Protein AF-A0A5C3LL13-F1 (afdb_monomer)

Foldseek 3Di:
DDLVLLVLQLQLLVLQVPDAPDDPQPFGGGNNVNLVSVCLVCVVVQPPDPCVVVVVVVSQVVVVVCSCVVVVRPDDDDDADDDPQQQPGPQQVQERHDHHAQDPPPDPDLVDPDPDDPPDSPPCQVSFARCGHDQSVPWDQADPRRDGHTGHDGDDRD

Mean predicted aligned error: 6.92 Å

Solvent-accessible surface area (backbone atoms only — not comparable to full-atom values): 9528 Å² total; per-residue (Å²): 132,58,70,68,66,37,48,52,49,53,52,16,53,52,43,30,59,67,36,68,41,85,65,88,62,88,68,53,61,15,40,45,37,42,57,52,50,53,49,57,77,38,43,84,81,40,52,100,47,93,56,28,68,60,51,53,53,51,51,53,50,54,50,44,45,45,28,32,75,76,45,65,36,83,76,77,85,85,83,85,75,95,52,99,51,61,81,73,31,73,62,38,33,40,89,67,38,63,13,48,52,17,60,73,93,81,65,78,66,95,73,52,101,53,96,65,80,86,83,76,82,81,86,57,51,86,73,32,24,22,72,38,32,82,48,36,85,41,74,38,40,70,24,78,78,89,41,72,39,84,40,57,45,64,42,84,78,124

Secondary structure (DSSP, 8-state):
--HHHHHHHHHHHHHHTTSBP-S--TT--BHHHHHHHHHHHHHHHHSSSTTHHHHHHHHHHHHHHHHHHHH---SPPP-PPP-SSGGG-GGG-TTTSS---SS-TTSPPTT-SS----TT-SSSTGGGS--SSTTTTPEEEE-STT-EEEEE------

pLDDT: mean 85.36, std 17.66, range [35.38, 98.62]

Radius of gyration: 16.47 Å; Cα contacts (8 Å, |Δi|>4): 204; chains: 1; bounding box: 40×37×33 Å

InterPro domains:
  IPR002227 Tyrosinase copper-binding domain [PF00264] (30-144)
  IPR002227 Tyrosinase copper-binding domain [PS00497] (47-64)
  IPR008922 Di-copper centre-containing domain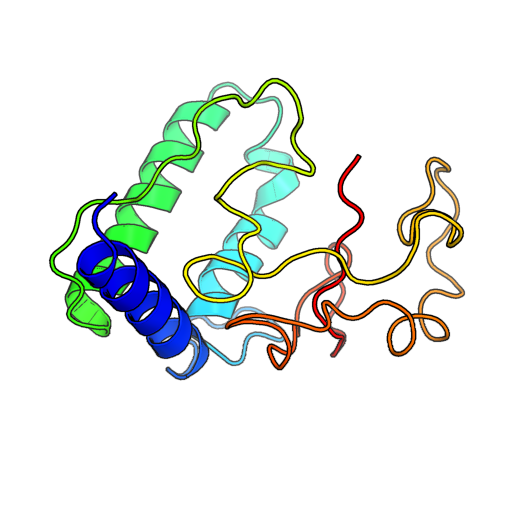 superfamily [G3DSA:1.10.1280.10] (1-158)
  IPR008922 Di-copper centre-containing domain superfamily [SSF48056] (6-156)
  IPR050316 Tyrosinase and Hemocyanin [PTHR11474] (5-136)

Nearest PDB structures (foldseek):
  6z1s-assembly1_A  TM=7.837E-01  e=3.467E-07  Thermothelomyces thermophilus ATCC 42464
  7y8a-assembly1_O  TM=4.751E-01  e=3.387E+00  Chroomonas placoidea
  7y7b-assembly1_O  TM=4.484E-01  e=2.973E+00  Chroomonas placoidea

Organism: NCBI:txid68775

Structure (mmCIF, N/CA/C/O backbone):
data_AF-A0A5C3LL13-F1
#
_entry.id   AF-A0A5C3LL13-F1
#
loop_
_atom_site.group_PDB
_atom_site.id
_atom_site.type_symbol
_atom_site.label_atom_id
_atom_site.label_alt_id
_atom_site.label_comp_id
_atom_site.label_asym_id
_atom_site.label_entity_id
_atom_site.label_seq_id
_atom_site.pdbx_PDB_ins_code
_atom_site.Cartn_x
_atom_site.Cartn_y
_atom_site.Cartn_z
_atom_site.occupancy
_atom_site.B_iso_or_equiv
_atom_site.auth_seq_id
_atom_site.auth_comp_id
_atom_site.auth_asym_id
_atom_site.auth_atom_id
_atom_site.pdbx_PDB_model_num
ATOM 1 N N . MET A 1 1 ? -5.869 15.768 -8.453 1.00 66.12 1 MET A N 1
ATOM 2 C CA . MET A 1 1 ? -6.598 15.625 -7.169 1.00 66.12 1 MET A CA 1
ATOM 3 C C . MET A 1 1 ? -6.284 16.825 -6.276 1.00 66.12 1 MET A C 1
ATOM 5 O O . MET A 1 1 ? -5.131 17.232 -6.256 1.00 66.12 1 MET A O 1
ATOM 9 N N . HIS A 1 2 ? -7.275 17.422 -5.599 1.00 82.56 2 HIS A N 1
ATOM 10 C CA . HIS A 1 2 ? -7.061 18.559 -4.681 1.00 82.56 2 HIS A CA 1
ATOM 11 C C . HIS A 1 2 ? -6.283 18.115 -3.426 1.00 82.56 2 HIS A C 1
ATOM 13 O O . HIS A 1 2 ? -6.448 16.969 -3.012 1.00 82.56 2 HIS A O 1
ATOM 19 N N . LEU A 1 3 ? -5.471 18.993 -2.820 1.00 81.19 3 LEU A N 1
ATOM 20 C CA . LEU A 1 3 ? -4.539 18.643 -1.730 1.00 81.19 3 LEU A CA 1
ATOM 21 C C . LEU A 1 3 ? -5.217 17.915 -0.565 1.00 81.19 3 LEU A C 1
ATOM 23 O O . LEU A 1 3 ? -4.756 16.852 -0.159 1.00 81.19 3 LEU A O 1
ATOM 27 N N . LYS A 1 4 ? -6.374 18.415 -0.115 1.00 86.44 4 LYS A N 1
ATOM 28 C CA . LYS A 1 4 ? -7.158 17.764 0.941 1.00 86.44 4 LYS A CA 1
ATOM 29 C C . LYS A 1 4 ? -7.506 16.309 0.599 1.00 86.44 4 LYS A C 1
ATOM 31 O O . LYS A 1 4 ? -7.311 15.424 1.415 1.00 86.44 4 LYS A O 1
ATOM 36 N N . LYS A 1 5 ? -7.933 16.041 -0.639 1.00 89.94 5 LYS A N 1
ATOM 37 C CA . LYS A 1 5 ? -8.285 14.682 -1.087 1.00 89.94 5 LYS A CA 1
ATOM 38 C C . LYS A 1 5 ? -7.073 13.741 -1.125 1.00 89.94 5 LYS A C 1
ATOM 40 O O . LYS A 1 5 ? -7.256 12.536 -0.996 1.00 89.94 5 LYS A O 1
ATOM 45 N N . LYS A 1 6 ? -5.858 14.276 -1.319 1.00 91.81 6 LYS A N 1
ATOM 46 C CA . LYS A 1 6 ? -4.612 13.497 -1.222 1.00 91.81 6 LYS A CA 1
ATOM 47 C C . LYS A 1 6 ? -4.311 13.115 0.222 1.00 91.81 6 LYS A C 1
ATOM 49 O O . LYS A 1 6 ? -4.111 11.933 0.480 1.00 91.81 6 LYS A O 1
ATOM 54 N N . SER A 1 7 ? -4.372 14.083 1.140 1.00 93.44 7 SER A N 1
ATOM 55 C CA . SER A 1 7 ? -4.194 13.828 2.577 1.00 93.44 7 SER A CA 1
ATOM 56 C C . SER A 1 7 ? -5.211 12.814 3.090 1.00 93.44 7 SER A C 1
ATOM 58 O O . SER A 1 7 ? -4.812 11.792 3.634 1.00 93.44 7 SER A O 1
ATOM 60 N N . ASP A 1 8 ? -6.502 13.025 2.795 1.00 95.56 8 ASP A N 1
ATOM 61 C CA . ASP A 1 8 ? -7.591 12.142 3.235 1.00 95.56 8 ASP A CA 1
ATOM 62 C C . ASP A 1 8 ? -7.350 10.679 2.782 1.00 95.56 8 ASP A C 1
ATOM 64 O O . ASP A 1 8 ? -7.653 9.738 3.513 1.00 95.56 8 ASP A O 1
ATOM 68 N N . TYR A 1 9 ? -6.795 10.465 1.578 1.00 96.62 9 TYR A N 1
ATOM 69 C CA . TYR A 1 9 ? -6.452 9.122 1.090 1.00 96.62 9 TYR A CA 1
ATOM 70 C C . TYR A 1 9 ? -5.252 8.533 1.840 1.00 96.62 9 TYR A C 1
ATOM 72 O O . TYR A 1 9 ? -5.315 7.401 2.312 1.00 96.62 9 TYR A O 1
ATOM 80 N N . ILE A 1 10 ? -4.163 9.296 1.968 1.00 96.44 10 ILE A N 1
ATOM 81 C CA . ILE A 1 10 ? -2.936 8.861 2.653 1.00 96.44 10 ILE A CA 1
ATOM 82 C C . ILE A 1 10 ? -3.225 8.501 4.115 1.00 96.44 10 ILE A C 1
ATOM 84 O O . ILE A 1 10 ? -2.744 7.481 4.604 1.00 96.44 10 ILE A O 1
ATOM 88 N N . GLU A 1 11 ? -4.034 9.305 4.801 1.00 97.06 11 GLU A N 1
ATOM 89 C CA . GLU A 1 11 ? -4.468 9.054 6.177 1.00 97.06 11 GLU A CA 1
ATOM 90 C C . GLU A 1 11 ? -5.274 7.758 6.292 1.00 97.06 11 GLU A C 1
ATOM 92 O O . GLU A 1 11 ? -5.029 6.963 7.200 1.00 97.06 11 GLU A O 1
ATOM 97 N N . ALA A 1 12 ? -6.172 7.485 5.341 1.00 98.12 12 ALA A N 1
ATOM 98 C CA . ALA A 1 12 ? -6.924 6.235 5.317 1.00 98.12 12 ALA A CA 1
ATOM 99 C C . ALA A 1 12 ? -6.019 5.010 5.092 1.00 98.12 12 ALA A C 1
ATOM 101 O O . ALA A 1 12 ? -6.201 3.986 5.751 1.00 98.12 12 ALA A O 1
ATOM 102 N N . VAL A 1 13 ? -5.001 5.115 4.227 1.00 97.81 13 VAL A N 1
ATOM 103 C CA . VAL A 1 13 ? -4.002 4.045 4.043 1.00 97.81 13 VAL A CA 1
ATOM 104 C C . VAL A 1 13 ? -3.220 3.804 5.335 1.00 97.81 13 VAL A C 1
ATOM 106 O O . VAL A 1 13 ? -3.112 2.663 5.780 1.00 97.81 13 VAL A O 1
ATOM 109 N N . LYS A 1 14 ? -2.732 4.867 5.984 1.00 97.94 14 LYS A N 1
ATOM 110 C CA . LYS A 1 14 ? -2.032 4.767 7.276 1.00 97.94 14 LYS A CA 1
ATOM 111 C C . LYS A 1 14 ? -2.907 4.172 8.376 1.00 97.94 14 LYS A C 1
ATOM 113 O O . LYS A 1 14 ? -2.415 3.445 9.230 1.00 97.94 14 LYS A O 1
ATOM 118 N N . CYS A 1 15 ? -4.206 4.451 8.346 1.00 98.56 15 CYS A N 1
ATOM 119 C CA . CYS A 1 15 ? -5.165 3.823 9.244 1.00 98.56 15 CYS A CA 1
ATOM 120 C C . CYS A 1 15 ? -5.268 2.303 9.013 1.00 98.56 15 CYS A C 1
ATOM 122 O O . CYS A 1 15 ? -5.282 1.542 9.979 1.00 98.56 15 CYS A O 1
ATOM 124 N N . LEU A 1 16 ? -5.259 1.818 7.766 1.00 98.62 16 LEU A N 1
ATOM 125 C CA . LEU A 1 16 ? -5.180 0.370 7.514 1.00 98.62 16 LEU A CA 1
ATOM 126 C C . LEU A 1 16 ? -3.837 -0.226 7.965 1.00 98.62 16 LEU A C 1
ATOM 128 O O . LEU A 1 16 ? -3.808 -1.360 8.437 1.00 98.62 16 LEU A O 1
ATOM 132 N N . GLN A 1 17 ? -2.746 0.538 7.871 1.00 98.38 17 GLN A N 1
ATOM 133 C CA . GLN A 1 17 ? -1.427 0.152 8.392 1.00 98.38 17 GLN A CA 1
ATOM 134 C C . GLN A 1 17 ? -1.350 0.163 9.929 1.00 98.38 17 GLN A C 1
ATOM 136 O O . GLN A 1 17 ? -0.372 -0.323 10.483 1.00 98.38 17 GLN A O 1
ATOM 141 N N . SER A 1 18 ? -2.341 0.708 10.642 1.00 98.25 18 SER A N 1
ATOM 142 C CA . SER A 1 18 ? -2.366 0.708 12.113 1.00 98.25 18 SER A CA 1
ATOM 143 C C . SER A 1 18 ? -3.409 -0.235 12.711 1.00 98.25 18 SER A C 1
ATOM 145 O O . SER A 1 18 ? -3.288 -0.634 13.870 1.00 98.25 18 SER A O 1
ATOM 147 N N . LYS A 1 19 ? -4.435 -0.617 11.945 1.00 98.50 19 LYS A N 1
ATOM 148 C CA . LYS A 1 19 ? -5.441 -1.587 12.389 1.00 98.50 19 LYS A CA 1
ATOM 149 C C . LYS A 1 19 ? -4.875 -3.006 12.417 1.00 98.50 19 LYS A C 1
ATOM 151 O O . LYS A 1 19 ? -4.142 -3.362 11.498 1.00 98.50 19 LYS A O 1
ATOM 156 N N . PRO A 1 20 ? -5.266 -3.836 13.400 1.00 98.25 20 PRO A N 1
ATOM 157 C CA . PRO A 1 20 ? -4.818 -5.222 13.481 1.00 98.25 20 PRO A CA 1
ATOM 158 C C . PRO A 1 20 ? -5.328 -6.040 12.293 1.00 98.25 20 PRO A C 1
ATOM 160 O O . PRO A 1 20 ? -6.461 -5.847 11.848 1.00 98.25 20 PRO A O 1
ATOM 163 N N . ALA A 1 21 ? -4.508 -6.971 11.811 1.00 97.88 21 ALA A N 1
ATOM 164 C CA . ALA A 1 21 ? -4.910 -7.930 10.788 1.00 97.88 21 ALA A CA 1
ATOM 165 C C . ALA A 1 21 ? -6.176 -8.716 11.191 1.00 97.88 21 ALA A C 1
ATOM 167 O O . ALA A 1 21 ? -6.412 -9.002 12.366 1.00 97.88 21 ALA A O 1
ATOM 168 N N . THR A 1 22 ? -6.991 -9.082 10.204 1.00 97.31 22 THR A N 1
ATOM 169 C CA . THR A 1 22 ? -8.211 -9.890 10.375 1.00 97.31 22 THR A CA 1
ATOM 170 C C . THR A 1 22 ? -8.096 -11.277 9.764 1.00 97.31 22 THR A C 1
ATOM 172 O O . THR A 1 22 ? -8.958 -12.117 10.017 1.00 97.31 22 THR A O 1
ATOM 175 N N . THR A 1 23 ? -7.095 -11.525 8.915 1.00 96.44 23 THR A N 1
ATOM 176 C CA . THR A 1 23 ? -6.870 -12.863 8.362 1.00 96.44 23 THR A CA 1
ATOM 177 C C . THR A 1 23 ? -5.894 -13.652 9.227 1.00 96.44 23 THR A C 1
ATOM 179 O O . THR A 1 23 ? -5.201 -13.114 10.086 1.00 96.44 23 THR A O 1
ATOM 182 N N . SER A 1 24 ? -5.828 -14.956 8.979 1.00 95.75 24 SER A N 1
ATOM 183 C CA . SER A 1 24 ? -4.868 -15.862 9.604 1.00 95.75 24 SER A CA 1
ATOM 184 C C . SER A 1 24 ? -3.663 -16.156 8.700 1.00 95.75 24 SER A C 1
ATOM 186 O O . SER A 1 24 ? -3.059 -17.223 8.826 1.00 95.75 24 SER A O 1
ATOM 1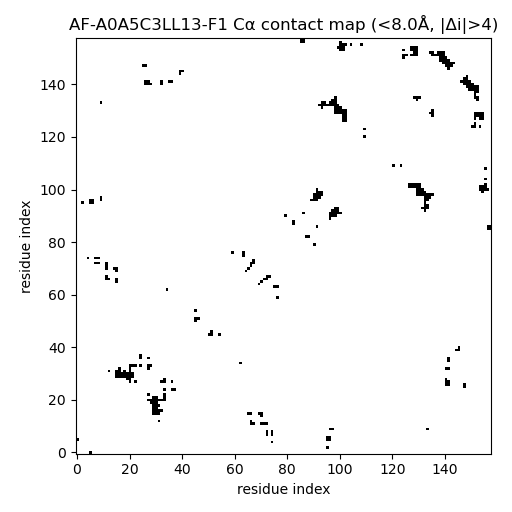88 N N . PHE A 1 25 ? -3.342 -15.280 7.738 1.00 95.94 25 PHE A N 1
ATOM 189 C CA . PHE A 1 25 ? -2.137 -15.449 6.924 1.00 95.94 25 PHE A CA 1
ATOM 190 C C . PHE A 1 25 ? -0.882 -15.361 7.800 1.00 95.94 25 PHE A C 1
ATOM 192 O O . PHE A 1 25 ? -0.843 -14.667 8.811 1.00 95.94 25 PHE A O 1
ATOM 199 N N . GLN A 1 26 ? 0.170 -16.083 7.429 1.0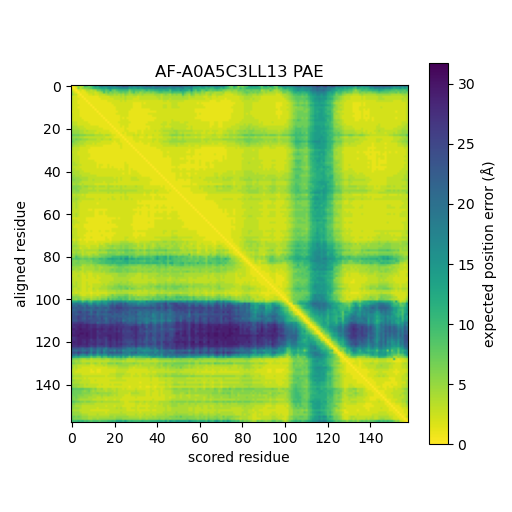0 94.38 26 GLN A N 1
ATOM 200 C CA . GLN A 1 26 ? 1.403 -16.063 8.205 1.00 94.38 26 GLN A CA 1
ATOM 201 C C . GLN A 1 26 ? 2.121 -14.714 8.031 1.00 94.38 26 GLN A C 1
ATOM 203 O O . GLN A 1 26 ? 2.296 -14.247 6.908 1.00 94.38 26 GLN A O 1
ATOM 208 N N . GLY A 1 27 ? 2.556 -14.104 9.137 1.00 92.88 27 GLY A N 1
ATOM 209 C CA . GLY A 1 27 ? 3.373 -12.884 9.129 1.00 92.88 27 GLY A CA 1
ATOM 210 C C . GLY A 1 27 ? 2.611 -11.563 9.008 1.00 92.88 27 GLY A C 1
ATOM 211 O O . GLY A 1 27 ? 3.240 -10.518 9.122 1.00 92.88 27 GLY A O 1
ATOM 212 N N . VAL A 1 28 ? 1.287 -11.570 8.824 1.00 96.94 28 VAL A N 1
ATOM 213 C CA . VAL A 1 28 ? 0.495 -10.325 8.810 1.00 96.94 28 VAL A CA 1
ATOM 214 C C . VAL A 1 28 ? 0.443 -9.697 10.204 1.00 96.94 28 VAL A C 1
ATOM 216 O O . VAL A 1 28 ? 0.270 -10.398 11.203 1.00 96.94 28 VAL A O 1
ATOM 219 N N . ARG A 1 29 ? 0.570 -8.368 10.281 1.00 97.12 29 ARG A N 1
ATOM 220 C CA . ARG A 1 29 ? 0.388 -7.588 11.519 1.00 97.12 29 ARG A CA 1
ATOM 221 C C . ARG A 1 29 ? -0.807 -6.653 11.404 1.00 97.12 29 ARG A C 1
ATOM 223 O O . ARG A 1 29 ? -1.556 -6.474 12.365 1.00 97.12 29 ARG A O 1
ATOM 230 N N . THR A 1 30 ? -0.997 -6.083 10.222 1.00 98.38 30 THR A N 1
ATOM 231 C CA . THR A 1 30 ? -1.948 -5.004 9.971 1.00 98.38 30 THR A CA 1
ATOM 232 C C . THR A 1 30 ? -3.025 -5.403 8.965 1.00 98.38 30 THR A C 1
ATOM 234 O O . THR A 1 30 ? -2.858 -6.342 8.183 1.00 98.38 30 THR A O 1
ATOM 237 N N . ARG A 1 31 ? -4.132 -4.651 8.927 1.00 98.44 31 ARG A N 1
ATOM 238 C CA . ARG A 1 31 ? -5.147 -4.793 7.866 1.00 98.44 31 ARG A CA 1
ATOM 239 C C . ARG A 1 31 ? -4.566 -4.565 6.482 1.00 98.44 31 ARG A C 1
ATOM 241 O O . ARG A 1 31 ? -5.019 -5.186 5.527 1.00 98.44 31 ARG A O 1
ATOM 248 N N . PHE A 1 32 ? -3.580 -3.680 6.364 1.00 98.50 32 PHE A N 1
ATOM 249 C CA . PHE A 1 32 ? -2.863 -3.469 5.113 1.00 98.50 32 PHE A CA 1
ATOM 250 C C . PHE A 1 32 ? -2.079 -4.727 4.695 1.00 98.50 32 PHE A C 1
ATOM 252 O O . PHE A 1 32 ? -2.142 -5.127 3.530 1.00 98.50 32 PHE A O 1
ATOM 259 N N . ASP A 1 33 ? -1.445 -5.416 5.648 1.00 98.25 33 ASP A N 1
ATOM 260 C CA . ASP A 1 33 ? -0.711 -6.660 5.383 1.00 98.25 33 ASP A CA 1
ATOM 261 C C . ASP A 1 33 ? -1.635 -7.787 4.912 1.00 98.25 33 ASP A C 1
ATOM 263 O O . ASP A 1 33 ? -1.217 -8.601 4.095 1.00 98.25 33 ASP A O 1
ATOM 267 N N . ASP A 1 34 ? -2.897 -7.831 5.353 1.00 98.44 34 ASP A N 1
ATOM 268 C CA . ASP A 1 34 ? -3.865 -8.825 4.865 1.00 98.44 34 ASP A CA 1
ATOM 269 C C . ASP A 1 34 ? -4.069 -8.738 3.344 1.00 98.44 34 ASP A C 1
ATOM 271 O O . ASP A 1 34 ? -4.152 -9.763 2.661 1.00 98.44 34 ASP A O 1
ATOM 275 N N . PHE A 1 35 ? -4.129 -7.519 2.794 1.00 98.44 35 PHE A N 1
ATOM 276 C CA . PHE A 1 35 ? -4.242 -7.306 1.349 1.00 98.44 35 PHE A CA 1
ATOM 277 C C . PHE A 1 35 ? -2.969 -7.742 0.622 1.00 98.44 35 PHE A C 1
ATOM 279 O O . PHE A 1 35 ? -3.049 -8.402 -0.419 1.00 98.44 35 PHE A O 1
ATOM 286 N N . GLN A 1 36 ? -1.801 -7.421 1.182 1.00 97.62 36 GLN A N 1
ATOM 287 C CA . GLN A 1 36 ? -0.516 -7.840 0.628 1.00 97.62 36 GLN A CA 1
ATOM 288 C C . GLN A 1 36 ? -0.358 -9.368 0.666 1.00 97.62 36 GLN A C 1
ATOM 290 O O . GLN A 1 36 ? -0.004 -9.973 -0.346 1.00 97.62 36 GLN A O 1
ATOM 295 N N . ALA A 1 37 ? -0.681 -10.012 1.789 1.00 97.62 37 ALA A N 1
ATOM 296 C CA . ALA A 1 37 ? -0.626 -11.459 1.954 1.00 97.62 37 ALA A CA 1
ATOM 297 C C . ALA A 1 37 ? -1.570 -12.178 0.991 1.00 97.62 37 ALA A C 1
ATOM 299 O O . ALA A 1 37 ? -1.156 -13.143 0.349 1.00 97.62 37 ALA A O 1
ATOM 300 N N . LEU A 1 38 ? -2.812 -11.705 0.838 1.00 97.81 38 LEU A N 1
ATOM 301 C CA . LEU A 1 38 ? -3.755 -12.275 -0.126 1.00 97.81 38 LEU A CA 1
ATOM 302 C C . LEU A 1 38 ? -3.180 -12.236 -1.548 1.00 97.81 38 LEU A C 1
ATOM 304 O O . LEU A 1 38 ? -3.210 -13.243 -2.257 1.00 97.81 38 LEU A O 1
ATOM 308 N N . HIS A 1 39 ? -2.627 -11.089 -1.947 1.00 98.19 39 HIS A N 1
ATOM 309 C CA . HIS A 1 39 ? -2.020 -10.925 -3.263 1.00 98.19 39 HIS A CA 1
ATOM 310 C C . HIS A 1 39 ? -0.800 -11.842 -3.454 1.00 98.19 39 HIS A C 1
ATOM 312 O O . HIS A 1 39 ? -0.689 -12.501 -4.484 1.00 98.19 39 HIS A O 1
ATOM 318 N N . ILE A 1 40 ? 0.087 -11.945 -2.455 1.00 96.44 40 ILE A N 1
ATOM 319 C CA . ILE A 1 40 ? 1.254 -12.846 -2.475 1.00 96.44 40 ILE A CA 1
ATOM 320 C C . ILE A 1 40 ? 0.825 -14.313 -2.620 1.00 96.44 40 ILE A C 1
ATOM 322 O O . ILE A 1 40 ? 1.386 -15.041 -3.438 1.00 96.44 40 ILE A O 1
ATOM 326 N N . ASN A 1 41 ? -0.173 -14.754 -1.850 1.00 95.56 41 ASN A N 1
ATOM 327 C CA . ASN A 1 41 ? -0.621 -16.150 -1.844 1.00 95.56 41 ASN A CA 1
ATOM 328 C C . ASN A 1 41 ? -1.304 -16.562 -3.153 1.00 95.56 41 ASN A C 1
ATOM 330 O O . ASN A 1 41 ? -1.233 -17.727 -3.538 1.00 95.56 41 ASN A O 1
ATOM 334 N N . LEU A 1 42 ? -1.952 -15.618 -3.839 1.00 96.50 42 LEU A N 1
ATOM 335 C CA . LEU A 1 42 ? -2.684 -15.885 -5.076 1.00 96.50 42 LEU A CA 1
ATOM 336 C C . LEU A 1 42 ? -1.928 -15.475 -6.343 1.00 96.50 42 LEU A C 1
ATOM 338 O O . LEU A 1 42 ? -2.442 -15.712 -7.432 1.00 96.50 42 LEU A O 1
ATOM 342 N N . ALA A 1 43 ? -0.721 -14.907 -6.231 1.00 96.19 43 ALA A N 1
ATOM 343 C CA . ALA A 1 43 ? 0.019 -14.317 -7.348 1.00 96.19 43 ALA A CA 1
ATOM 344 C C . ALA A 1 43 ? 0.091 -15.228 -8.592 1.00 96.19 43 ALA A C 1
ATOM 346 O O . ALA A 1 43 ? -0.169 -14.762 -9.701 1.00 96.19 43 ALA A O 1
ATOM 347 N N . GLU A 1 44 ? 0.364 -16.523 -8.405 1.00 95.50 44 GLU A N 1
ATOM 348 C CA . GLU A 1 44 ? 0.503 -17.524 -9.479 1.00 95.50 44 GLU A CA 1
ATOM 349 C C . GLU A 1 44 ? -0.816 -17.844 -10.205 1.00 95.50 44 GLU A C 1
ATOM 351 O O . GLU A 1 44 ? -0.800 -18.273 -11.354 1.00 95.50 44 GLU A O 1
ATOM 356 N N . VAL A 1 45 ? -1.964 -17.618 -9.559 1.00 97.19 45 VAL A N 1
ATOM 357 C CA . VAL A 1 45 ? -3.299 -17.927 -10.105 1.00 97.19 45 VAL A CA 1
ATOM 358 C C . VAL A 1 45 ? -4.110 -16.677 -10.451 1.00 97.19 45 VAL A C 1
ATOM 360 O O . VAL A 1 45 ? -5.283 -16.786 -10.807 1.00 97.19 45 VAL A O 1
ATOM 363 N N . ILE A 1 46 ? -3.512 -15.485 -10.352 1.00 98.19 46 ILE A N 1
ATOM 364 C CA . ILE A 1 46 ? -4.156 -14.208 -10.705 1.00 98.19 46 ILE A CA 1
ATOM 365 C C . ILE A 1 46 ? -3.407 -13.442 -11.799 1.00 98.19 46 ILE A C 1
ATOM 367 O O . ILE A 1 46 ? -4.031 -12.599 -12.433 1.00 98.19 46 ILE A O 1
ATOM 371 N N . HIS A 1 47 ? -2.128 -13.736 -12.068 1.00 98.12 47 HIS A N 1
ATOM 372 C CA . HIS A 1 47 ? -1.333 -13.107 -13.134 1.00 98.12 47 HIS A CA 1
ATOM 373 C C . HIS A 1 47 ? -1.233 -13.995 -14.379 1.00 98.12 47 HIS A C 1
ATOM 375 O O . HIS A 1 47 ? -1.181 -15.213 -14.265 1.00 98.12 47 HIS A O 1
ATOM 381 N N . ALA A 1 48 ? -1.192 -13.379 -15.568 1.00 97.06 48 ALA A N 1
ATOM 382 C CA . ALA A 1 48 ? -1.117 -14.073 -16.864 1.00 97.06 48 ALA A CA 1
ATOM 383 C C . ALA A 1 48 ? -2.250 -15.102 -17.106 1.00 97.06 48 ALA A C 1
ATOM 385 O O . ALA A 1 48 ? -2.066 -16.118 -17.771 1.00 97.06 48 ALA A O 1
ATOM 386 N N . VAL A 1 49 ? -3.445 -14.810 -16.582 1.00 97.31 49 VAL A N 1
ATOM 387 C CA . VAL A 1 49 ? -4.648 -15.657 -16.650 1.00 97.31 49 VAL A CA 1
ATOM 388 C C . VAL A 1 49 ? -5.882 -14.832 -17.032 1.00 97.31 49 VAL A C 1
ATOM 390 O O . VAL A 1 49 ? -5.892 -13.609 -16.887 1.00 97.31 49 VAL A O 1
ATOM 393 N N . GLY A 1 50 ? -6.956 -15.490 -17.483 1.00 98.00 50 GLY A N 1
ATOM 394 C CA . GLY A 1 50 ? -8.178 -14.813 -17.947 1.00 98.00 50 GLY A CA 1
ATOM 395 C C . GLY A 1 50 ? -8.874 -13.959 -16.878 1.00 98.00 50 GLY A C 1
ATOM 396 O O . GLY A 1 50 ? -9.436 -12.910 -17.185 1.00 98.00 50 GLY A O 1
ATOM 397 N N . GLN A 1 51 ? -8.785 -14.356 -15.607 1.00 97.38 51 GLN A N 1
ATOM 398 C CA . GLN A 1 51 ? -9.362 -13.622 -14.480 1.00 97.38 51 GLN A CA 1
ATOM 399 C C . GLN A 1 51 ? -8.537 -12.414 -14.017 1.00 97.38 51 GLN A C 1
ATOM 401 O O . GLN A 1 51 ? -9.005 -11.702 -13.133 1.00 97.38 51 GLN A O 1
ATOM 406 N N . PHE A 1 52 ? -7.354 -12.150 -14.589 1.00 98.56 52 PHE A N 1
ATOM 407 C CA . PHE A 1 52 ? -6.433 -11.104 -14.120 1.00 98.56 52 PHE A CA 1
ATOM 408 C C . PHE A 1 52 ? -7.131 -9.753 -13.903 1.00 98.56 52 PHE A C 1
ATOM 410 O O . PHE A 1 52 ? -7.118 -9.217 -12.794 1.00 98.56 52 PHE A O 1
ATOM 417 N N . LEU A 1 53 ? -7.814 -9.228 -14.926 1.00 98.38 53 LEU A N 1
ATOM 418 C CA . LEU A 1 53 ? -8.474 -7.919 -14.842 1.00 98.38 53 LEU A CA 1
ATOM 419 C C . LEU A 1 53 ? -9.662 -7.917 -13.870 1.00 98.38 53 LEU A C 1
ATOM 421 O O . LEU A 1 53 ? -9.862 -6.948 -13.137 1.00 98.38 53 LEU A O 1
ATOM 425 N N . GLY A 1 54 ? -10.452 -8.994 -13.860 1.00 98.31 54 GLY A N 1
ATOM 426 C CA . GLY A 1 54 ? -11.614 -9.122 -12.978 1.00 98.31 54 GLY A CA 1
ATOM 427 C C . GLY A 1 54 ? -11.210 -9.209 -11.508 1.00 98.31 54 GLY A C 1
ATOM 428 O O . GLY A 1 54 ? -11.773 -8.506 -10.669 1.00 98.31 54 GLY A O 1
ATOM 429 N N . TRP A 1 55 ? -10.184 -10.009 -11.212 1.00 98.56 55 TRP A N 1
ATOM 430 C CA . TRP A 1 55 ? -9.650 -10.177 -9.866 1.00 98.56 55 TRP A CA 1
ATOM 431 C C . TRP A 1 55 ? -9.074 -8.865 -9.330 1.00 98.56 55 TRP A C 1
ATOM 433 O O . TRP A 1 55 ? -9.454 -8.446 -8.241 1.00 98.56 55 TRP A O 1
ATOM 443 N N . HIS A 1 56 ? -8.251 -8.152 -10.109 1.00 98.62 56 HIS A N 1
ATOM 444 C CA . HIS A 1 56 ? -7.662 -6.881 -9.665 1.00 98.62 56 HIS A CA 1
ATOM 445 C C . HIS A 1 56 ? -8.713 -5.780 -9.481 1.00 98.62 56 HIS A C 1
ATOM 447 O O . HIS A 1 56 ? -8.626 -4.999 -8.534 1.00 98.62 56 HIS A O 1
ATOM 453 N N . ARG A 1 57 ? -9.753 -5.738 -10.330 1.00 98.25 57 ARG A N 1
ATOM 454 C CA . ARG A 1 57 ? -10.894 -4.829 -10.133 1.00 98.25 57 ARG A CA 1
ATOM 455 C C . ARG A 1 57 ? -11.601 -5.112 -8.808 1.00 98.25 57 ARG A C 1
ATOM 457 O O . ARG A 1 57 ? -11.877 -4.176 -8.061 1.00 98.25 57 ARG A O 1
ATOM 464 N N . GLN A 1 58 ? -11.873 -6.382 -8.511 1.00 98.25 58 GLN A N 1
ATOM 465 C CA . GLN A 1 58 ? -12.515 -6.772 -7.257 1.00 98.25 58 GLN A CA 1
ATOM 466 C C . GLN A 1 58 ? -11.610 -6.503 -6.046 1.00 98.25 58 GLN A C 1
ATOM 468 O O . GLN A 1 58 ? -12.088 -6.020 -5.024 1.00 98.25 58 GLN A O 1
ATOM 473 N N . PHE A 1 59 ? -10.308 -6.762 -6.167 1.00 98.50 59 PHE A N 1
ATOM 474 C CA . PHE A 1 59 ? -9.317 -6.491 -5.128 1.00 98.50 59 PHE A CA 1
ATOM 475 C C . PHE A 1 59 ? -9.285 -5.003 -4.760 1.00 98.50 59 PHE A C 1
ATOM 477 O O . PHE A 1 59 ? -9.420 -4.656 -3.588 1.00 98.50 59 PHE A O 1
ATOM 484 N N . LEU A 1 60 ? -9.212 -4.115 -5.758 1.00 97.94 60 LEU A N 1
ATOM 485 C CA . LEU A 1 60 ? -9.243 -2.668 -5.537 1.00 97.94 60 LEU A CA 1
ATOM 486 C C . LEU A 1 60 ? -10.581 -2.185 -4.968 1.00 97.94 60 LEU A C 1
ATOM 488 O O . LEU A 1 60 ? -10.578 -1.280 -4.138 1.00 97.94 60 LEU A O 1
ATOM 492 N N . PHE A 1 61 ? -11.703 -2.788 -5.371 1.00 97.94 61 PHE A N 1
ATOM 493 C CA . PHE A 1 61 ? -13.018 -2.476 -4.804 1.00 97.94 61 PHE A CA 1
ATOM 494 C C . PHE A 1 61 ? -13.098 -2.831 -3.314 1.00 97.94 61 PHE A C 1
ATOM 496 O O . PHE A 1 61 ? -13.548 -2.019 -2.509 1.00 97.94 61 PHE A O 1
ATOM 503 N N . VAL A 1 62 ? -12.633 -4.022 -2.923 1.00 97.94 62 VAL A N 1
ATOM 504 C CA . VAL A 1 62 ? -12.619 -4.442 -1.511 1.00 97.94 62 VAL A CA 1
ATOM 505 C C . VAL A 1 62 ? -11.628 -3.605 -0.699 1.00 97.94 62 VAL A C 1
ATOM 507 O O . VAL A 1 62 ? -11.925 -3.248 0.439 1.00 97.94 62 VAL A O 1
ATOM 510 N N . TYR A 1 63 ? -10.490 -3.228 -1.285 1.00 98.50 63 TYR A N 1
ATOM 511 C CA . TYR A 1 63 ? -9.542 -2.307 -0.659 1.00 98.50 63 TYR A CA 1
ATOM 512 C C . TYR A 1 63 ? -10.151 -0.915 -0.433 1.00 98.50 63 TYR A C 1
ATOM 514 O O . TYR A 1 63 ? -10.075 -0.381 0.670 1.00 98.50 63 TYR A O 1
ATOM 522 N N . GLU A 1 64 ? -10.830 -0.342 -1.434 1.00 98.25 64 GLU A N 1
ATOM 523 C CA . GLU A 1 64 ? -11.562 0.922 -1.272 1.00 98.25 64 GLU A CA 1
ATOM 524 C C . GLU A 1 64 ? -12.649 0.800 -0.200 1.00 98.25 64 GLU A C 1
ATOM 526 O O . GLU A 1 64 ? -12.784 1.685 0.643 1.00 98.25 64 GLU A O 1
ATOM 531 N N . LYS A 1 65 ? -13.392 -0.310 -0.183 1.00 98.12 65 LYS A N 1
ATOM 532 C CA . LYS A 1 65 ? -14.396 -0.580 0.848 1.00 98.12 65 LYS A CA 1
ATOM 533 C C . LYS A 1 65 ? -13.776 -0.563 2.249 1.00 98.12 65 LYS A C 1
ATOM 535 O O . LYS A 1 65 ? -14.323 0.100 3.122 1.00 98.12 65 LYS A O 1
ATOM 540 N N . ALA A 1 66 ? -12.614 -1.188 2.446 1.00 98.44 66 ALA A N 1
ATOM 541 C CA . ALA A 1 66 ? -11.894 -1.144 3.720 1.00 98.44 66 ALA A CA 1
ATOM 542 C C . ALA A 1 66 ? -11.457 0.284 4.095 1.00 98.44 66 ALA A C 1
ATOM 544 O O . ALA A 1 66 ? -11.673 0.714 5.228 1.00 98.44 66 ALA A O 1
ATOM 545 N N . LEU A 1 67 ? -10.928 1.069 3.147 1.00 98.56 67 LEU A N 1
ATOM 546 C CA . LEU A 1 67 ? -10.605 2.482 3.393 1.00 98.56 67 LEU A CA 1
ATOM 547 C C . LEU A 1 67 ? -11.838 3.273 3.863 1.00 98.56 67 LEU A C 1
ATOM 549 O O . LEU A 1 67 ? -11.741 4.084 4.786 1.00 98.56 67 LEU A O 1
ATOM 553 N N . ARG A 1 68 ? -12.997 3.047 3.237 1.00 98.31 68 ARG A N 1
ATOM 554 C CA . ARG A 1 68 ? -14.243 3.766 3.539 1.00 98.31 68 ARG A CA 1
ATOM 555 C C . ARG A 1 68 ? -14.873 3.325 4.857 1.00 98.31 68 ARG A C 1
ATOM 557 O O . ARG A 1 68 ? -15.198 4.166 5.690 1.00 98.31 68 ARG A O 1
ATOM 564 N N . GLU A 1 69 ? -15.048 2.023 5.043 1.00 98.38 69 GLU A N 1
ATOM 565 C CA . GLU A 1 69 ? -15.810 1.452 6.158 1.00 98.38 69 GLU A CA 1
ATOM 566 C C . GLU A 1 69 ? -14.975 1.308 7.430 1.00 98.38 69 GLU A C 1
ATOM 568 O O . GLU A 1 69 ? -15.489 1.516 8.526 1.00 98.38 69 GLU A O 1
ATOM 573 N N . GLU A 1 70 ? -13.684 0.989 7.306 1.00 98.50 70 GLU A N 1
ATOM 574 C CA . GLU A 1 70 ? -12.816 0.795 8.469 1.00 98.50 70 GLU A CA 1
ATOM 575 C C . GLU A 1 70 ? -12.105 2.099 8.863 1.00 98.50 70 GLU A C 1
ATOM 577 O O . GLU A 1 70 ? -11.867 2.325 10.053 1.00 98.50 70 GLU A O 1
ATOM 582 N N . CYS A 1 71 ? -11.779 2.956 7.888 1.00 98.56 71 CYS A N 1
ATOM 583 C CA . CYS A 1 71 ? -10.962 4.163 8.074 1.00 98.56 71 CYS A CA 1
ATOM 584 C C . CYS A 1 71 ? -11.668 5.481 7.717 1.00 98.56 71 CYS A C 1
ATOM 586 O O . CYS A 1 71 ? -11.039 6.537 7.733 1.00 98.56 71 CYS A O 1
ATOM 588 N N . GLY A 1 72 ? -12.970 5.451 7.420 1.00 97.94 72 GLY A N 1
ATOM 589 C CA . GLY A 1 72 ? -13.784 6.654 7.229 1.00 97.94 72 GLY A CA 1
ATOM 590 C C . GLY A 1 72 ? -13.492 7.442 5.949 1.00 97.94 72 GLY A C 1
ATOM 591 O O . GLY A 1 72 ? -13.981 8.567 5.811 1.00 97.94 72 GLY A O 1
ATOM 592 N N . TYR A 1 73 ? -12.728 6.884 5.004 1.00 97.81 73 TYR A N 1
ATOM 593 C CA . TYR A 1 73 ? -12.425 7.544 3.736 1.00 97.81 73 TYR A CA 1
ATOM 594 C C . TYR A 1 73 ? -13.713 7.859 2.963 1.00 97.81 73 TYR A C 1
ATOM 596 O O . TYR A 1 73 ? -14.569 7.002 2.780 1.00 97.81 73 TYR A O 1
ATOM 604 N N . GLN A 1 74 ? -13.869 9.095 2.488 1.00 96.56 74 GLN A N 1
ATOM 605 C CA . GLN A 1 74 ? -15.058 9.511 1.723 1.00 96.56 74 GLN A CA 1
ATOM 606 C C . GLN A 1 74 ? -14.765 9.715 0.231 1.00 96.56 74 GLN A C 1
ATOM 608 O O . GLN A 1 74 ? -15.687 9.811 -0.583 1.00 96.56 74 GLN A O 1
ATOM 613 N N . GLY A 1 75 ? -13.484 9.783 -0.145 1.00 92.88 75 GLY A N 1
ATOM 614 C CA . GLY A 1 75 ? -13.057 9.950 -1.532 1.00 92.88 75 GLY A CA 1
ATOM 615 C C . GLY A 1 75 ? -13.203 8.668 -2.350 1.00 92.88 75 GLY A C 1
ATOM 616 O O . GLY A 1 75 ? -13.518 7.617 -1.812 1.00 92.88 75 GLY A O 1
ATOM 617 N N . ALA A 1 76 ? -12.999 8.768 -3.661 1.00 91.38 76 ALA A N 1
ATOM 618 C CA . ALA A 1 76 ? -12.968 7.616 -4.560 1.00 91.38 76 ALA A CA 1
ATOM 619 C C . ALA A 1 76 ? -11.556 7.033 -4.656 1.00 91.38 76 ALA A C 1
ATOM 621 O O . ALA A 1 76 ? -10.583 7.753 -4.416 1.00 91.38 76 ALA A O 1
ATOM 622 N N . GLN A 1 77 ? -11.448 5.767 -5.067 1.00 91.06 77 GLN A N 1
ATOM 623 C CA . GLN A 1 77 ? -10.151 5.155 -5.334 1.00 91.06 77 GLN A CA 1
ATOM 624 C C . GLN A 1 77 ? -9.316 6.021 -6.290 1.00 91.06 77 GLN A C 1
ATOM 626 O O . GLN A 1 77 ? -9.798 6.494 -7.325 1.00 91.06 77 GLN A O 1
ATOM 631 N N . SER A 1 78 ? -8.057 6.252 -5.922 1.00 87.38 78 SER A N 1
ATOM 632 C CA . SER A 1 78 ? -7.147 7.066 -6.726 1.00 87.38 78 SER A CA 1
ATOM 633 C C . SER A 1 78 ? -6.558 6.250 -7.881 1.00 87.38 78 SER A C 1
ATOM 635 O O . SER A 1 78 ? -6.391 5.037 -7.777 1.00 87.38 78 SER A O 1
ATOM 637 N N . TYR A 1 79 ? -6.245 6.914 -8.993 1.00 88.56 79 TYR A N 1
ATOM 638 C CA . TYR A 1 79 ? -5.539 6.309 -10.121 1.00 88.56 79 TYR A CA 1
ATOM 639 C C . TYR A 1 79 ? -4.336 7.169 -10.503 1.00 88.56 79 TYR A C 1
ATOM 641 O O . TYR A 1 79 ? -4.342 8.389 -10.315 1.00 88.56 79 TYR A O 1
ATOM 649 N N . VAL A 1 80 ? -3.311 6.524 -11.056 1.00 85.50 80 VAL A N 1
ATOM 650 C CA . VAL A 1 80 ? -2.166 7.198 -11.667 1.00 85.50 80 VAL A CA 1
ATOM 651 C C . VAL A 1 80 ? -2.377 7.248 -13.176 1.00 85.50 80 VAL A C 1
ATOM 653 O O . VAL A 1 80 ? -2.721 6.246 -13.798 1.00 85.50 80 VAL A O 1
ATOM 656 N N . SER A 1 81 ? -2.220 8.425 -13.772 1.00 82.38 81 SER A N 1
ATOM 657 C CA . SER A 1 81 ? -2.135 8.563 -15.226 1.00 82.38 81 SER A CA 1
ATOM 658 C C . SER A 1 81 ? -0.689 8.383 -15.674 1.00 82.38 81 SER A C 1
ATOM 660 O O . SER A 1 81 ? 0.228 8.735 -14.931 1.00 82.38 81 SER A O 1
ATOM 662 N N . SER A 1 82 ? -0.479 7.912 -16.903 1.00 81.31 82 SER A N 1
ATOM 663 C CA . SER A 1 82 ? 0.849 7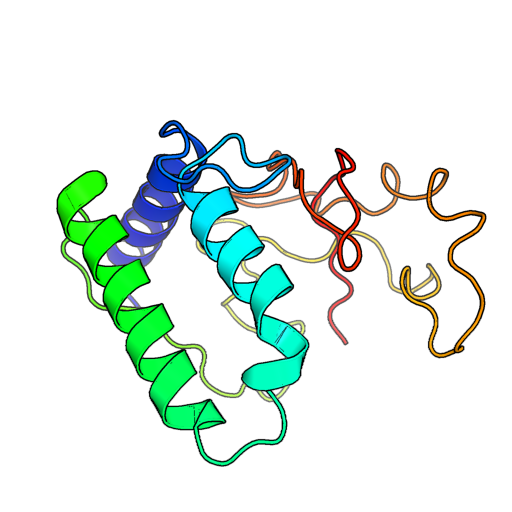.911 -17.519 1.00 81.31 82 SER A CA 1
ATOM 664 C C . SER A 1 82 ? 1.476 9.307 -17.451 1.00 81.31 82 SER A C 1
ATOM 666 O O . SER A 1 82 ? 0.796 10.312 -17.671 1.00 81.31 82 SER A O 1
ATOM 668 N N . PHE A 1 83 ? 2.768 9.362 -17.138 1.00 85.19 83 PHE A N 1
ATOM 669 C CA . PHE A 1 83 ? 3.539 10.597 -17.053 1.00 85.19 83 PHE A CA 1
ATOM 670 C C . PHE A 1 83 ? 4.810 10.428 -17.898 1.00 85.19 83 PHE A C 1
ATOM 672 O O . PHE A 1 83 ? 5.439 9.378 -17.775 1.00 85.19 83 PHE A O 1
ATOM 679 N N . PRO A 1 84 ? 5.182 11.392 -18.765 1.00 86.94 84 PRO A N 1
ATOM 680 C CA . PRO A 1 84 ? 6.314 11.218 -19.683 1.00 86.94 84 PRO A CA 1
ATOM 681 C C . PRO A 1 84 ? 7.649 10.952 -18.980 1.00 86.94 84 PRO A C 1
ATOM 683 O O . PRO A 1 84 ? 8.460 10.182 -19.474 1.00 86.94 84 PRO A O 1
ATOM 686 N N . ASP A 1 85 ? 7.854 11.593 -17.830 1.00 87.94 85 ASP A N 1
ATOM 687 C CA . ASP A 1 85 ? 9.028 11.430 -16.975 1.00 87.94 85 ASP A CA 1
ATOM 688 C C . ASP A 1 85 ? 8.560 10.964 -15.595 1.00 87.94 85 ASP A C 1
ATOM 690 O O . ASP 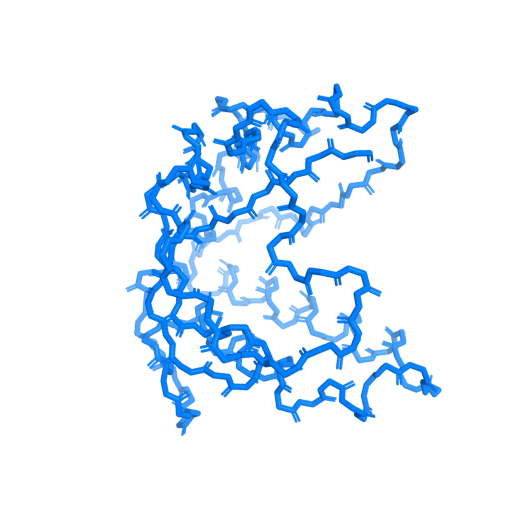A 1 85 ? 8.123 11.767 -14.766 1.00 87.94 85 ASP A O 1
ATOM 694 N N . ILE A 1 86 ? 8.584 9.652 -15.367 1.00 86.50 86 ILE A N 1
ATOM 695 C CA . ILE A 1 86 ? 8.038 9.053 -14.149 1.00 86.50 86 ILE A CA 1
ATOM 696 C C . ILE A 1 86 ? 8.728 9.580 -12.883 1.00 86.50 86 ILE A C 1
ATOM 698 O O . ILE A 1 86 ? 8.045 9.763 -11.875 1.00 86.50 86 ILE A O 1
ATOM 702 N N . ALA A 1 87 ? 10.012 9.954 -12.956 1.00 84.94 87 ALA A N 1
ATOM 703 C CA . ALA A 1 87 ? 10.753 10.570 -11.853 1.00 84.94 87 ALA A CA 1
ATOM 704 C C . ALA A 1 87 ? 10.201 11.948 -11.454 1.00 84.94 87 ALA A C 1
ATOM 706 O O . ALA A 1 87 ? 10.315 12.352 -10.300 1.00 84.94 87 ALA A O 1
ATOM 707 N N . LYS A 1 88 ? 9.540 12.652 -12.381 1.00 87.75 88 LYS A N 1
ATOM 708 C CA . LYS A 1 88 ? 8.853 13.932 -12.127 1.00 87.75 88 LYS A CA 1
ATOM 709 C C . LYS A 1 88 ? 7.352 13.780 -11.898 1.00 87.75 88 LYS A C 1
ATOM 711 O O . LYS A 1 88 ? 6.635 14.781 -11.830 1.00 87.75 88 LYS A O 1
ATOM 716 N N . SER A 1 89 ? 6.850 12.550 -11.801 1.00 91.06 89 SER A N 1
ATOM 717 C CA . SER A 1 89 ? 5.428 12.320 -11.579 1.00 91.06 89 SER A CA 1
ATOM 718 C C . SER A 1 89 ? 4.995 12.874 -10.215 1.00 91.06 89 SER A C 1
ATOM 720 O O . SER A 1 89 ? 5.607 12.545 -9.196 1.00 91.06 89 SER A O 1
ATOM 722 N N . PRO A 1 90 ? 3.879 13.627 -10.137 1.00 91.00 90 PRO A N 1
ATOM 723 C CA . PRO A 1 90 ? 3.358 14.149 -8.875 1.00 91.00 90 PRO A CA 1
ATOM 724 C C . PRO A 1 90 ? 3.005 13.078 -7.838 1.00 91.00 90 PRO A C 1
ATOM 726 O O . PRO A 1 90 ? 2.741 13.432 -6.692 1.00 91.00 90 PRO A O 1
ATOM 729 N N . ILE A 1 91 ? 2.940 11.795 -8.221 1.00 91.44 91 ILE A N 1
ATOM 730 C CA . ILE A 1 91 ? 2.701 10.681 -7.292 1.00 91.44 91 ILE A CA 1
ATOM 731 C C . ILE A 1 91 ? 3.869 10.472 -6.318 1.00 91.44 91 ILE A C 1
ATOM 733 O O . ILE A 1 91 ? 3.644 10.008 -5.201 1.00 91.44 91 ILE A O 1
ATOM 737 N N . PHE A 1 92 ? 5.079 10.877 -6.710 1.00 91.75 92 PHE A N 1
ATOM 738 C CA . PHE A 1 92 ? 6.295 10.784 -5.900 1.00 91.75 92 PHE A CA 1
ATOM 739 C C . PHE A 1 92 ? 6.623 12.088 -5.163 1.00 91.75 92 PHE A C 1
ATOM 741 O O . PHE A 1 92 ? 7.696 12.222 -4.588 1.00 91.75 92 PHE A O 1
ATOM 748 N N . ASP A 1 93 ? 5.698 13.054 -5.152 1.00 91.31 93 ASP A N 1
ATOM 749 C CA . ASP A 1 93 ? 5.853 14.266 -4.351 1.00 91.31 93 ASP A CA 1
ATOM 750 C C . ASP A 1 93 ? 5.915 13.911 -2.849 1.00 91.31 93 ASP A C 1
ATOM 752 O O . ASP A 1 93 ? 4.994 13.253 -2.338 1.00 91.31 93 ASP A O 1
ATOM 756 N N . PRO A 1 94 ? 6.959 14.347 -2.123 1.00 91.81 94 PRO A N 1
ATOM 757 C CA . PRO A 1 94 ? 7.176 13.942 -0.739 1.00 91.81 94 PRO A CA 1
ATOM 758 C C . PRO A 1 94 ? 6.224 14.622 0.242 1.00 91.81 94 PRO A C 1
ATOM 760 O O . PRO A 1 94 ? 6.011 14.125 1.339 1.00 91.81 94 PRO A O 1
ATOM 763 N N . HIS A 1 95 ? 5.605 15.743 -0.114 1.00 89.31 95 HIS A N 1
ATOM 764 C CA . HIS A 1 95 ? 4.759 16.477 0.828 1.00 89.31 95 HIS A CA 1
ATOM 765 C C . HIS A 1 95 ? 3.291 16.080 0.734 1.00 89.31 95 HIS A C 1
ATOM 767 O O . HIS A 1 95 ? 2.569 16.098 1.728 1.00 89.31 95 HIS A O 1
ATOM 773 N N . THR A 1 96 ? 2.838 15.740 -0.468 1.00 88.19 96 THR A N 1
ATOM 774 C CA . THR A 1 96 ? 1.417 15.581 -0.778 1.00 88.19 96 THR A CA 1
ATOM 775 C C . THR A 1 96 ? 1.063 14.189 -1.280 1.00 88.19 96 THR A C 1
ATOM 777 O O . THR A 1 96 ? -0.125 13.923 -1.447 1.00 88.19 96 THR A O 1
ATOM 780 N N . SER A 1 97 ? 2.043 13.316 -1.548 1.00 92.06 97 SER A N 1
ATOM 781 C CA . SER A 1 97 ? 1.820 12.022 -2.213 1.00 92.06 97 SER A CA 1
ATOM 782 C C . SER A 1 97 ? 2.595 10.875 -1.534 1.00 92.06 97 SER A C 1
ATOM 784 O O . SER A 1 97 ? 2.564 10.786 -0.313 1.00 92.06 97 SER A O 1
ATOM 786 N N . PHE A 1 98 ? 3.212 9.940 -2.269 1.00 93.50 98 PHE A N 1
ATOM 787 C CA . PHE A 1 98 ? 3.695 8.656 -1.720 1.00 93.50 98 PHE A CA 1
ATOM 788 C C . PHE A 1 98 ? 5.198 8.616 -1.378 1.00 93.50 98 PHE A C 1
ATOM 790 O O . PHE A 1 98 ? 5.739 7.532 -1.126 1.00 93.50 98 PHE A O 1
ATOM 797 N N . GLY A 1 99 ? 5.863 9.775 -1.355 1.00 91.31 99 GLY A N 1
ATOM 798 C CA . GLY A 1 99 ? 7.315 9.860 -1.181 1.00 91.31 99 GLY A CA 1
ATOM 799 C C . GLY A 1 99 ? 8.085 9.538 -2.463 1.00 91.31 99 GLY A C 1
ATOM 800 O O . GLY A 1 99 ? 7.576 8.869 -3.366 1.00 91.31 99 GLY A O 1
ATOM 801 N N . GLY A 1 100 ? 9.308 10.040 -2.525 1.00 87.50 100 GLY A N 1
ATOM 802 C CA . GLY A 1 100 ? 10.258 9.929 -3.617 1.00 87.50 100 GLY A CA 1
ATOM 803 C C . GLY A 1 100 ? 11.129 8.678 -3.543 1.00 87.50 100 GLY A C 1
ATOM 804 O O . GLY A 1 100 ? 10.705 7.620 -3.070 1.00 87.50 100 GLY A O 1
ATOM 805 N N . ASN A 1 101 ? 12.336 8.786 -4.092 1.00 84.62 101 ASN A N 1
ATOM 806 C CA . ASN A 1 101 ? 13.280 7.677 -4.228 1.00 84.62 101 ASN A CA 1
ATOM 807 C C . ASN A 1 101 ? 13.941 7.300 -2.894 1.00 84.62 101 ASN A C 1
ATOM 809 O O . ASN A 1 101 ? 13.923 8.071 -1.932 1.00 84.62 101 ASN A O 1
ATOM 813 N N . ASP A 1 102 ? 14.544 6.115 -2.840 1.00 73.25 102 ASP A N 1
ATOM 814 C CA . ASP A 1 102 ? 15.297 5.662 -1.673 1.00 73.25 102 ASP A CA 1
ATOM 815 C C . ASP A 1 102 ? 16.763 6.126 -1.624 1.00 73.25 102 ASP A C 1
ATOM 817 O O . ASP A 1 102 ? 17.278 6.398 -0.540 1.00 73.25 102 ASP A O 1
ATOM 821 N N . VAL A 1 103 ? 17.427 6.236 -2.776 1.00 63.69 103 VAL A N 1
ATOM 822 C CA . VAL A 1 103 ? 18.821 6.680 -2.936 1.00 63.69 103 VAL A CA 1
ATOM 823 C C . VAL A 1 103 ? 19.113 7.082 -4.386 1.00 63.69 103 VAL A C 1
ATOM 825 O O . VAL A 1 103 ? 18.309 6.860 -5.295 1.00 63.69 103 VAL A O 1
ATOM 828 N N . ASP A 1 104 ? 20.269 7.719 -4.591 1.00 54.53 104 ASP A N 1
ATOM 829 C CA . ASP A 1 104 ? 20.821 8.011 -5.915 1.00 54.53 104 ASP A CA 1
ATOM 830 C C . ASP A 1 104 ? 20.996 6.709 -6.724 1.00 54.53 104 ASP A C 1
ATOM 832 O O . ASP A 1 104 ? 21.241 5.636 -6.169 1.00 54.53 104 ASP A O 1
ATOM 836 N N . SER A 1 105 ? 20.863 6.807 -8.044 1.00 51.62 105 SER A N 1
ATOM 837 C CA . SER A 1 105 ? 20.764 5.717 -9.040 1.00 51.62 105 SER A CA 1
ATOM 838 C C . SER A 1 105 ? 21.942 4.718 -9.105 1.00 51.62 105 SER A C 1
ATOM 840 O O . SER A 1 105 ? 22.007 3.876 -10.000 1.00 51.62 105 SER A O 1
ATOM 842 N N . THR A 1 106 ? 22.887 4.793 -8.170 1.00 49.59 106 THR A N 1
ATOM 843 C CA . THR A 1 106 ? 24.149 4.043 -8.134 1.00 49.59 106 THR A CA 1
ATOM 844 C C . THR A 1 106 ? 24.044 2.671 -7.463 1.00 49.59 106 THR A C 1
ATOM 846 O O . THR A 1 106 ? 24.976 1.872 -7.572 1.00 49.59 106 THR A O 1
ATOM 849 N N . HIS A 1 107 ? 22.929 2.358 -6.793 1.00 48.69 107 HIS A N 1
ATOM 850 C CA . HIS A 1 107 ? 22.741 1.060 -6.144 1.00 48.69 107 HIS A CA 1
ATOM 851 C C . HIS A 1 107 ? 22.095 0.035 -7.098 1.00 48.69 107 HIS A C 1
ATOM 853 O O . HIS A 1 107 ? 20.988 0.279 -7.586 1.00 48.69 107 HIS A O 1
ATOM 859 N N . PRO A 1 108 ? 22.720 -1.142 -7.330 1.00 51.03 108 PRO A N 1
ATOM 860 C CA . PRO A 1 108 ? 22.145 -2.190 -8.173 1.00 51.03 108 PRO A CA 1
ATOM 861 C C . PRO A 1 108 ? 20.781 -2.632 -7.637 1.00 51.03 108 PRO A C 1
ATOM 863 O O . PRO A 1 108 ? 20.517 -2.584 -6.432 1.00 51.03 108 PRO A O 1
ATOM 866 N N . ASP A 1 109 ? 19.879 -3.024 -8.529 1.00 53.31 109 ASP A N 1
ATOM 867 C CA . ASP A 1 109 ? 18.518 -3.427 -8.204 1.00 53.31 109 ASP A CA 1
ATOM 868 C C . ASP A 1 109 ? 18.493 -4.499 -7.108 1.00 53.31 109 ASP A C 1
ATOM 870 O O . ASP A 1 109 ? 19.155 -5.529 -7.164 1.00 53.31 109 ASP A O 1
ATOM 874 N N . MET A 1 110 ? 17.714 -4.246 -6.058 1.00 51.72 110 MET A N 1
ATOM 875 C CA . MET A 1 110 ? 17.662 -5.131 -4.891 1.00 51.72 110 MET A CA 1
ATOM 876 C C . MET A 1 110 ? 17.123 -6.530 -5.225 1.00 51.72 110 MET A C 1
ATOM 878 O O . MET A 1 110 ? 17.289 -7.487 -4.465 1.00 51.72 110 MET A O 1
ATOM 882 N N . PHE A 1 111 ? 16.453 -6.630 -6.370 1.00 53.00 111 PHE A N 1
ATOM 883 C CA . PHE A 1 111 ? 15.839 -7.847 -6.859 1.00 53.00 111 PHE A CA 1
ATOM 884 C C . PHE A 1 111 ? 16.685 -8.597 -7.874 1.00 53.00 111 PHE A C 1
ATOM 886 O O . PHE A 1 111 ? 16.408 -9.782 -8.049 1.00 53.00 111 PHE A O 1
ATOM 893 N N . GLY A 1 112 ? 17.732 -7.973 -8.424 1.00 42.09 112 GLY A N 1
ATOM 894 C CA . GLY A 1 112 ? 18.498 -8.508 -9.539 1.00 42.09 112 GLY A CA 1
ATOM 895 C C . GLY A 1 112 ? 17.629 -8.723 -10.783 1.00 42.09 112 GLY A C 1
ATOM 896 O O . GLY A 1 112 ? 16.520 -9.249 -10.730 1.00 42.09 112 GLY A O 1
ATOM 897 N N . THR A 1 113 ? 18.172 -8.409 -11.949 1.00 40.16 113 THR A N 1
ATOM 898 C CA . THR A 1 113 ? 17.642 -8.910 -13.229 1.00 40.16 113 THR A CA 1
ATOM 899 C C . THR A 1 113 ? 17.954 -10.395 -13.437 1.00 40.16 113 THR A C 1
ATOM 901 O O . THR A 1 113 ? 17.567 -10.976 -14.448 1.00 40.16 113 THR A O 1
ATOM 904 N N . ASP A 1 114 ? 18.643 -11.016 -12.479 1.00 35.38 114 ASP A N 1
ATOM 905 C CA . ASP A 1 114 ? 19.176 -12.360 -12.581 1.00 35.38 114 ASP A CA 1
ATOM 906 C C . ASP A 1 114 ? 18.403 -13.324 -11.674 1.00 35.38 114 ASP A C 1
ATOM 908 O O . ASP A 1 114 ? 18.129 -13.032 -10.507 1.00 35.38 114 ASP A O 1
ATOM 912 N N . HIS A 1 115 ? 18.079 -14.506 -12.197 1.00 44.12 115 HIS A N 1
ATOM 913 C CA . HIS A 1 115 ? 17.351 -15.588 -11.520 1.00 44.12 115 HIS A CA 1
ATOM 914 C C . HIS A 1 115 ? 18.160 -16.250 -10.379 1.00 44.12 115 HIS A C 1
ATOM 916 O O . HIS A 1 115 ? 17.987 -17.434 -10.084 1.00 44.12 115 HIS A O 1
ATOM 922 N N . SER A 1 116 ? 19.068 -15.512 -9.738 1.00 36.72 116 SER A N 1
ATOM 923 C CA . SER A 1 116 ? 19.965 -16.036 -8.716 1.00 36.72 116 SER A CA 1
ATOM 924 C C . SER A 1 116 ? 19.262 -16.232 -7.365 1.00 36.72 116 SER A C 1
ATOM 926 O O . SER A 1 116 ? 18.398 -15.433 -6.981 1.00 36.72 116 SER A O 1
ATOM 928 N N . PRO A 1 117 ? 19.626 -17.287 -6.607 1.00 37.59 117 PRO A N 1
ATOM 929 C CA . PRO A 1 117 ? 18.979 -17.620 -5.345 1.00 37.59 117 PRO A CA 1
ATOM 930 C C . PRO A 1 117 ? 19.140 -16.483 -4.331 1.00 37.59 117 PRO A C 1
ATOM 932 O O . PRO A 1 117 ? 20.200 -15.873 -4.218 1.00 37.59 117 PRO A O 1
ATOM 935 N N . ALA A 1 118 ? 18.082 -16.216 -3.567 1.00 45.78 118 ALA A N 1
ATOM 936 C CA . ALA A 1 118 ? 17.960 -15.113 -2.612 1.00 45.78 118 ALA A CA 1
ATOM 937 C C . ALA A 1 118 ? 18.829 -15.269 -1.340 1.00 45.78 118 ALA A C 1
ATOM 939 O O . ALA A 1 118 ? 18.347 -15.058 -0.231 1.00 45.78 118 ALA A O 1
ATOM 940 N N . THR A 1 119 ? 20.098 -15.661 -1.458 1.00 37.56 119 THR A N 1
ATOM 941 C CA . THR A 1 119 ? 20.914 -16.088 -0.310 1.00 37.56 119 THR A CA 1
ATOM 942 C C . THR A 1 119 ? 21.685 -14.967 0.387 1.00 37.56 119 THR A C 1
ATOM 944 O O . THR A 1 119 ? 22.368 -15.249 1.364 1.00 37.56 119 THR A O 1
ATOM 947 N N . ASN A 1 120 ? 21.580 -13.703 -0.047 1.00 39.81 120 ASN A N 1
ATOM 948 C CA . ASN A 1 120 ? 22.276 -12.599 0.633 1.00 39.81 120 ASN A CA 1
ATOM 949 C C . ASN A 1 120 ? 21.542 -11.243 0.555 1.00 39.81 120 ASN A C 1
ATOM 951 O O . ASN A 1 120 ? 22.128 -10.212 0.242 1.00 39.81 120 ASN A O 1
ATOM 955 N N . ARG A 1 121 ? 20.223 -11.239 0.804 1.00 50.88 121 ARG A N 1
ATOM 956 C CA . ARG A 1 121 ? 19.367 -10.034 0.720 1.00 50.88 121 ARG A CA 1
ATOM 957 C C . ARG A 1 121 ? 19.240 -9.245 2.034 1.00 50.88 121 ARG A C 1
ATOM 959 O O . ARG A 1 121 ? 18.318 -8.453 2.158 1.00 50.88 121 ARG A O 1
ATOM 966 N N . SER A 1 122 ? 20.103 -9.446 3.029 1.00 43.09 122 SER A N 1
ATOM 967 C CA . SER A 1 122 ? 19.938 -8.860 4.375 1.00 43.09 122 SER A CA 1
ATOM 968 C C . SER A 1 122 ? 20.773 -7.602 4.658 1.00 43.09 122 SER A C 1
ATOM 970 O O . SER A 1 122 ? 20.492 -6.913 5.632 1.00 43.09 122 SER A O 1
ATOM 972 N N . SER A 1 123 ? 21.757 -7.247 3.829 1.00 43.81 123 SER A N 1
ATOM 973 C CA . SER A 1 123 ? 22.754 -6.215 4.173 1.00 43.81 123 SER A CA 1
ATOM 974 C C . SER A 1 123 ? 22.550 -4.825 3.546 1.00 43.81 123 SER A C 1
ATOM 976 O O . SER A 1 123 ? 23.373 -3.949 3.782 1.00 43.81 123 SER A O 1
ATOM 978 N N . GLY A 1 124 ? 21.478 -4.584 2.778 1.00 50.75 124 GLY A N 1
ATOM 979 C CA . GLY A 1 124 ? 21.354 -3.360 1.960 1.00 50.75 124 GLY A CA 1
ATOM 980 C C . GLY A 1 124 ? 20.134 -2.465 2.202 1.00 50.75 124 GLY A C 1
ATOM 981 O O . GLY A 1 124 ? 20.006 -1.449 1.530 1.00 50.75 124 GLY A O 1
ATOM 982 N N . TRP A 1 125 ? 19.219 -2.812 3.111 1.00 55.66 125 TRP A N 1
ATOM 983 C CA . TRP A 1 125 ? 17.941 -2.091 3.241 1.00 55.66 125 TRP A CA 1
ATOM 984 C C . TRP A 1 125 ? 18.085 -0.688 3.833 1.00 55.66 125 TRP A C 1
ATOM 986 O O . TRP A 1 125 ? 17.417 0.229 3.374 1.00 55.66 125 TRP A O 1
ATOM 996 N N . GLY A 1 126 ? 18.972 -0.501 4.820 1.00 52.09 126 GLY A N 1
ATOM 997 C CA . GLY A 1 126 ? 19.127 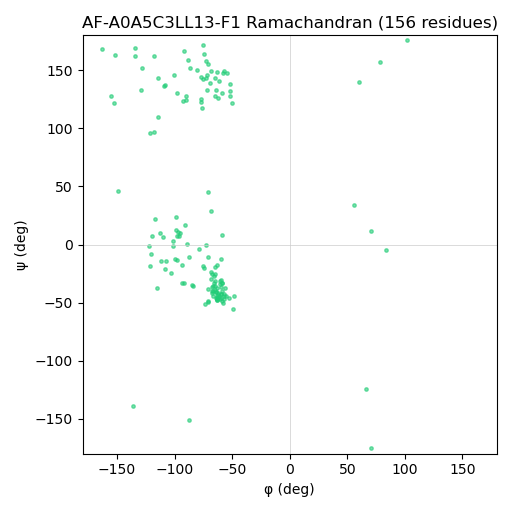0.774 5.537 1.00 52.09 126 GLY A CA 1
ATOM 998 C C . GLY A 1 126 ? 19.599 1.930 4.647 1.00 52.09 126 GLY A C 1
ATOM 999 O O . GLY A 1 126 ? 19.120 3.062 4.768 1.00 52.09 126 GLY A O 1
ATOM 1000 N N . GLU A 1 127 ? 20.483 1.643 3.694 1.00 58.16 127 GLU A N 1
ATOM 1001 C CA . GLU A 1 127 ? 20.925 2.618 2.690 1.00 58.16 127 GLU A CA 1
ATOM 1002 C C . GLU A 1 127 ? 19.854 2.856 1.619 1.00 58.16 127 GLU A C 1
ATOM 1004 O O . GLU A 1 127 ? 19.852 3.908 1.001 1.00 58.16 127 GLU A O 1
ATOM 1009 N N . ARG A 1 128 ? 18.881 1.946 1.480 1.00 71.94 128 ARG A N 1
ATOM 1010 C CA . ARG A 1 128 ? 17.887 1.912 0.402 1.00 71.94 128 ARG A CA 1
ATOM 1011 C C . ARG A 1 128 ? 16.440 2.084 0.860 1.00 71.94 128 ARG A C 1
ATOM 1013 O O . ARG A 1 128 ? 15.518 1.690 0.160 1.00 71.94 128 ARG A O 1
ATOM 1020 N N . CYS A 1 129 ? 16.204 2.675 2.027 1.00 81.38 129 CYS A N 1
ATOM 1021 C CA . CYS A 1 129 ? 14.848 3.059 2.427 1.00 81.38 129 CYS A CA 1
ATOM 1022 C C . CYS A 1 129 ? 14.399 4.310 1.671 1.00 81.38 129 CYS A C 1
ATOM 1024 O O . CYS A 1 129 ? 15.175 5.260 1.588 1.00 81.38 129 CYS A O 1
ATOM 1026 N N . VAL A 1 130 ? 13.127 4.383 1.277 1.00 87.31 130 VAL A N 1
ATOM 1027 C CA . VAL A 1 130 ? 12.461 5.655 0.956 1.00 87.31 130 VAL A CA 1
ATOM 1028 C C . VAL A 1 130 ? 12.707 6.636 2.104 1.00 87.31 130 VAL A C 1
ATOM 1030 O O . VAL A 1 130 ? 12.407 6.334 3.260 1.00 87.31 130 VAL A O 1
ATOM 1033 N N . LYS A 1 131 ? 13.309 7.791 1.799 1.00 85.25 131 LYS A N 1
ATOM 1034 C CA . LYS A 1 131 ? 13.788 8.739 2.823 1.00 85.25 131 LYS A CA 1
ATOM 1035 C C . LYS A 1 131 ? 12.780 9.824 3.174 1.00 85.25 131 LYS A C 1
ATOM 1037 O O . LYS A 1 131 ? 12.929 10.473 4.207 1.00 85.25 131 LYS A O 1
ATOM 1042 N N . ASP A 1 132 ? 11.775 10.036 2.333 1.00 89.38 132 ASP A N 1
ATOM 1043 C CA . ASP A 1 132 ? 10.845 11.147 2.461 1.00 89.38 132 ASP A CA 1
ATOM 1044 C C . ASP A 1 132 ? 9.373 10.743 2.282 1.00 89.38 132 ASP A C 1
ATOM 1046 O O . ASP A 1 132 ? 8.993 9.626 1.917 1.00 89.38 132 ASP A O 1
ATOM 1050 N N . GLY A 1 133 ? 8.519 11.700 2.615 1.00 93.50 133 GLY A N 1
ATOM 1051 C CA . GLY A 1 133 ? 7.084 11.581 2.502 1.00 93.50 133 GLY A CA 1
ATOM 1052 C C . GLY A 1 133 ? 6.399 10.643 3.486 1.00 93.50 133 GLY A C 1
ATOM 1053 O O . GLY A 1 133 ? 6.995 10.147 4.444 1.00 93.50 133 GLY A O 1
ATOM 1054 N N . PRO A 1 134 ? 5.081 10.455 3.309 1.00 95.38 134 PRO A N 1
ATOM 1055 C CA . PRO A 1 134 ? 4.230 9.908 4.357 1.00 95.38 134 PRO A CA 1
ATOM 1056 C C . PRO A 1 134 ? 4.555 8.466 4.743 1.00 95.38 134 PRO A C 1
ATOM 1058 O O . PRO A 1 134 ? 4.153 8.052 5.827 1.00 95.38 134 PRO A O 1
ATOM 1061 N N . PHE A 1 135 ? 5.261 7.724 3.890 1.00 95.31 135 PHE A N 1
ATOM 1062 C CA . PHE A 1 135 ? 5.563 6.305 4.072 1.00 95.31 135 PHE A CA 1
ATOM 1063 C C . PHE A 1 135 ? 7.056 6.021 4.311 1.00 95.31 135 PHE A C 1
ATOM 1065 O O . PHE A 1 135 ? 7.439 4.858 4.323 1.00 95.31 135 PHE A O 1
ATOM 1072 N N . ALA A 1 136 ? 7.897 7.040 4.541 1.00 90.75 136 ALA A N 1
ATOM 1073 C CA . ALA A 1 136 ? 9.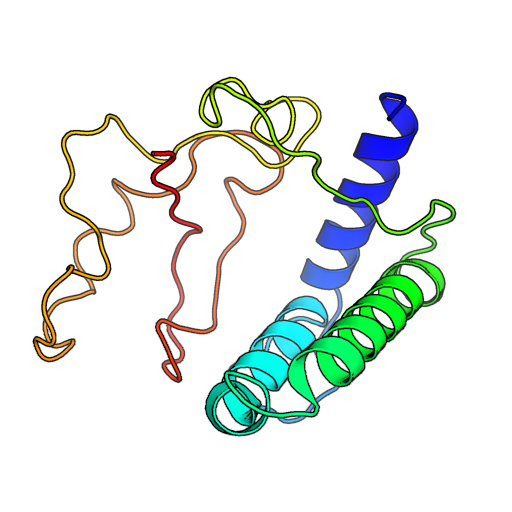329 6.846 4.814 1.00 90.75 136 ALA A CA 1
ATOM 1074 C C . ALA A 1 136 ? 9.604 5.963 6.046 1.00 90.75 136 ALA A C 1
ATOM 1076 O O . ALA A 1 136 ? 10.576 5.217 6.088 1.00 90.75 136 ALA A O 1
ATOM 1077 N N . SER A 1 137 ? 8.731 6.035 7.054 1.00 90.00 137 SER A N 1
ATOM 1078 C CA . SER A 1 137 ? 8.819 5.234 8.279 1.00 90.00 137 SER A CA 1
ATOM 1079 C C . SER A 1 137 ? 7.965 3.964 8.237 1.00 90.00 137 SER A C 1
ATOM 1081 O O . SER A 1 137 ? 7.734 3.363 9.284 1.00 90.00 137 SER A O 1
ATOM 1083 N N . TYR A 1 138 ? 7.405 3.603 7.078 1.00 92.88 138 TYR A N 1
ATOM 1084 C CA . TYR A 1 138 ? 6.597 2.394 6.959 1.00 92.88 138 TYR A CA 1
ATOM 1085 C C . TYR A 1 138 ? 7.508 1.164 6.899 1.00 92.88 138 TYR A C 1
ATOM 1087 O O . TYR A 1 138 ? 8.397 1.073 6.050 1.00 92.88 138 TYR A O 1
ATOM 1095 N N . GLU A 1 139 ? 7.264 0.224 7.808 1.00 90.88 139 GLU A N 1
ATOM 1096 C CA . GLU A 1 139 ? 7.923 -1.076 7.843 1.00 90.88 139 GLU A CA 1
ATOM 1097 C C . GLU A 1 139 ? 7.076 -2.091 7.073 1.00 90.88 139 GLU A C 1
ATOM 1099 O O . GLU A 1 139 ? 5.897 -2.299 7.360 1.00 90.88 139 GLU A O 1
ATOM 1104 N N . VAL A 1 140 ? 7.691 -2.713 6.076 1.00 91.50 140 VAL A N 1
ATOM 1105 C CA . VAL A 1 140 ? 7.124 -3.811 5.304 1.00 91.50 140 VAL A CA 1
ATOM 1106 C C . VAL A 1 140 ? 7.513 -5.113 5.996 1.00 91.50 140 VAL A C 1
ATOM 1108 O O . VAL A 1 140 ? 8.686 -5.346 6.263 1.00 91.50 140 VAL A O 1
ATOM 1111 N N . VAL A 1 141 ? 6.526 -5.961 6.275 1.00 92.75 141 VAL A N 1
ATOM 1112 C CA . VAL A 1 141 ? 6.715 -7.219 7.030 1.00 92.75 141 VAL A CA 1
ATOM 1113 C C . VAL A 1 141 ? 6.726 -8.444 6.112 1.00 92.75 141 VAL A C 1
ATOM 1115 O O . VAL A 1 141 ? 7.260 -9.507 6.439 1.00 92.75 141 VAL A O 1
ATOM 1118 N N . LEU A 1 142 ? 6.089 -8.315 4.948 1.00 91.81 142 LEU A N 1
ATOM 1119 C CA . LEU A 1 142 ? 5.931 -9.393 3.985 1.00 91.81 142 LEU A CA 1
ATOM 1120 C C . LEU A 1 142 ? 6.799 -9.151 2.760 1.00 91.81 142 LEU A C 1
ATOM 1122 O O . LEU A 1 142 ? 6.800 -8.077 2.160 1.00 91.81 142 LEU A O 1
ATOM 1126 N N . GLY A 1 143 ? 7.437 -10.221 2.318 1.00 86.25 143 GLY A N 1
ATOM 1127 C CA . GLY A 1 143 ? 8.328 -10.236 1.184 1.00 86.25 143 GLY A CA 1
ATOM 1128 C C . GLY A 1 143 ? 9.809 -10.233 1.579 1.00 86.25 143 GLY A C 1
ATOM 1129 O O . GLY A 1 143 ? 10.171 -10.220 2.753 1.00 86.25 143 GLY A O 1
ATOM 1130 N N . PRO A 1 144 ? 10.692 -10.323 0.575 1.00 84.56 144 PRO A N 1
ATOM 1131 C CA . PRO A 1 144 ? 10.350 -10.428 -0.839 1.00 84.56 144 PRO A CA 1
ATOM 1132 C C . PRO A 1 144 ? 9.770 -11.800 -1.229 1.00 84.56 144 PRO A C 1
ATOM 1134 O O . PRO A 1 144 ? 10.150 -12.835 -0.684 1.00 84.56 144 PRO A O 1
ATOM 1137 N N . GLY A 1 145 ? 8.829 -11.819 -2.178 1.00 85.25 145 GLY A N 1
ATOM 1138 C CA . GLY A 1 145 ? 8.090 -13.037 -2.533 1.00 85.25 145 GLY A CA 1
ATOM 1139 C C . GLY A 1 145 ? 7.194 -13.514 -1.384 1.00 85.25 145 GLY A C 1
ATOM 1140 O O . GLY A 1 145 ? 6.365 -12.750 -0.904 1.00 85.25 145 GLY A O 1
ATOM 1141 N N . LYS A 1 146 ? 7.367 -14.769 -0.949 1.00 86.88 146 LYS A N 1
ATOM 1142 C CA . LYS A 1 146 ? 6.616 -15.391 0.164 1.00 86.88 146 LYS A CA 1
ATOM 1143 C C . LYS A 1 146 ? 7.355 -15.323 1.515 1.00 86.88 146 LYS A C 1
ATOM 1145 O O . LYS A 1 146 ? 6.933 -15.971 2.467 1.00 86.88 146 LYS A O 1
ATOM 1150 N N . LEU A 1 147 ? 8.478 -14.602 1.592 1.00 87.19 147 LEU A N 1
ATOM 1151 C CA . LEU A 1 147 ? 9.239 -14.449 2.836 1.00 87.19 147 LEU A CA 1
ATOM 1152 C C . LEU A 1 147 ? 8.490 -13.565 3.842 1.00 87.19 147 LEU A C 1
ATOM 1154 O O . LEU A 1 147 ? 7.681 -12.725 3.458 1.00 87.19 147 LEU A O 1
ATOM 1158 N N . ILE A 1 148 ? 8.781 -13.756 5.126 1.00 90.62 148 ILE A N 1
ATOM 1159 C CA . ILE A 1 148 ? 8.344 -12.881 6.218 1.00 90.62 148 ILE A CA 1
ATOM 1160 C C . ILE A 1 148 ? 9.617 -12.269 6.779 1.00 90.62 148 ILE A C 1
ATOM 1162 O O . ILE A 1 148 ? 10.452 -12.988 7.331 1.00 90.62 148 ILE A O 1
ATOM 1166 N N . ASN A 1 149 ? 9.800 -10.977 6.554 1.00 85.56 149 ASN A N 1
ATOM 1167 C CA . ASN A 1 149 ? 11.012 -10.262 6.907 1.00 85.56 149 ASN A CA 1
ATOM 1168 C C . ASN A 1 149 ? 10.686 -8.783 7.081 1.00 85.56 149 ASN A C 1
ATOM 1170 O O . ASN A 1 149 ? 10.130 -8.174 6.172 1.00 85.56 149 ASN A O 1
ATOM 1174 N N . ASP A 1 150 ? 11.085 -8.215 8.213 1.00 88.75 150 ASP A N 1
ATOM 1175 C CA . ASP A 1 150 ? 10.901 -6.792 8.474 1.00 88.75 150 ASP A CA 1
ATOM 1176 C C . ASP A 1 150 ? 11.948 -6.006 7.697 1.00 88.75 150 ASP A C 1
ATOM 1178 O O . ASP A 1 150 ? 13.157 -6.226 7.828 1.00 88.75 150 ASP A O 1
ATOM 1182 N N . HIS A 1 151 ? 11.481 -5.099 6.853 1.00 85.25 151 HIS A N 1
ATOM 1183 C CA . HIS A 1 151 ? 12.343 -4.250 6.059 1.00 85.25 151 HIS A CA 1
ATOM 1184 C C . HIS A 1 151 ? 11.667 -2.921 5.736 1.00 85.25 151 HIS A C 1
ATOM 1186 O O . HIS A 1 151 ? 10.455 -2.749 5.829 1.00 85.25 151 HIS A O 1
ATOM 1192 N N . SER A 1 152 ? 12.462 -1.945 5.328 1.00 86.88 152 SER A N 1
ATOM 1193 C CA . SER A 1 152 ? 11.949 -0.668 4.850 1.00 86.88 152 SER A CA 1
ATOM 1194 C C . SER A 1 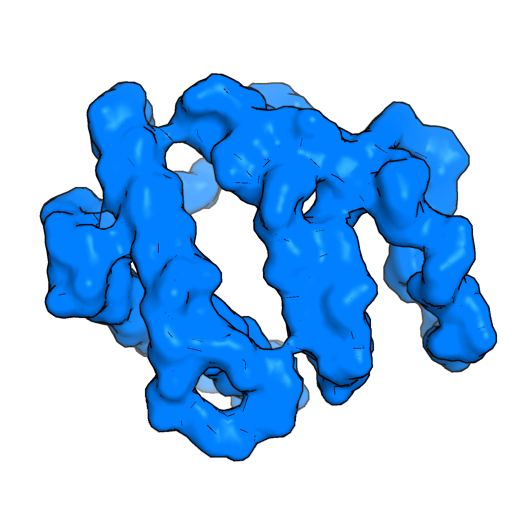152 ? 11.308 -0.792 3.468 1.00 86.88 152 SER A C 1
ATOM 1196 O O . SER A 1 152 ? 11.627 -1.689 2.680 1.00 86.88 152 SER A O 1
ATOM 1198 N N . LEU A 1 153 ? 10.425 0.153 3.140 1.00 87.94 153 LEU A N 1
ATOM 1199 C CA . LEU A 1 153 ? 10.020 0.382 1.757 1.00 87.94 153 LEU A CA 1
ATOM 1200 C C . LEU A 1 153 ? 11.225 0.881 0.943 1.00 87.94 153 LEU A C 1
ATOM 1202 O O . LEU A 1 153 ? 11.865 1.860 1.321 1.00 87.94 153 LEU A O 1
ATOM 1206 N N . VAL A 1 154 ? 11.489 0.226 -0.185 1.00 84.81 154 VAL A N 1
ATOM 1207 C CA . VAL A 1 154 ? 12.581 0.510 -1.134 1.00 84.81 154 VAL A CA 1
ATOM 1208 C C . VAL A 1 154 ? 11.960 0.978 -2.450 1.00 84.81 154 VAL A C 1
ATOM 1210 O O . VAL A 1 154 ? 10.900 0.473 -2.840 1.00 84.81 154 VAL A O 1
ATOM 1213 N N . ARG A 1 155 ? 12.582 1.933 -3.147 1.00 84.50 155 ARG A N 1
ATOM 1214 C CA . ARG A 1 155 ? 12.077 2.468 -4.420 1.00 84.50 155 ARG A CA 1
ATOM 1215 C C . ARG A 1 155 ? 13.208 3.003 -5.291 1.00 84.50 155 ARG A C 1
ATOM 1217 O O . ARG A 1 155 ? 13.837 3.971 -4.903 1.00 84.50 155 ARG A O 1
ATOM 1224 N N . ASN A 1 156 ? 13.332 2.461 -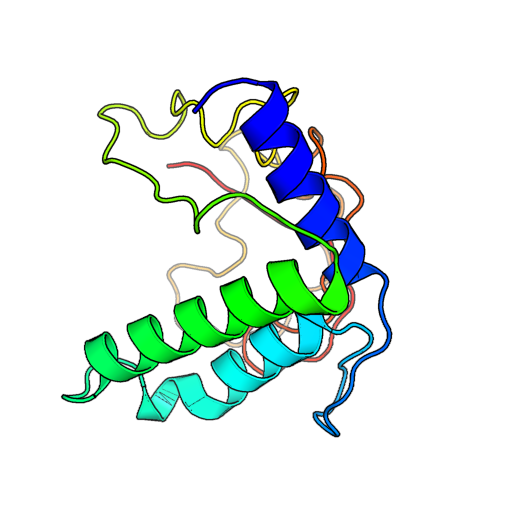6.503 1.00 80.69 156 ASN A N 1
ATOM 1225 C CA . ASN A 1 156 ? 14.217 2.958 -7.557 1.00 80.69 156 ASN A CA 1
ATOM 1226 C C . ASN A 1 156 ? 13.386 3.402 -8.777 1.00 80.69 156 ASN A C 1
ATOM 1228 O O . ASN A 1 156 ? 12.961 2.559 -9.564 1.00 80.69 156 ASN A O 1
ATOM 1232 N N . ILE A 1 157 ? 13.083 4.696 -8.891 1.00 80.38 157 ILE A N 1
ATOM 1233 C CA . ILE A 1 157 ? 12.270 5.270 -9.973 1.00 80.38 157 ILE A CA 1
ATOM 1234 C C . ILE A 1 157 ? 13.117 5.361 -11.254 1.00 80.38 157 ILE A C 1
ATOM 1236 O O . ILE A 1 157 ? 14.109 6.089 -11.273 1.00 80.38 157 ILE A O 1
ATOM 1240 N N . ASN A 1 158 ? 12.715 4.645 -12.311 1.00 72.75 158 ASN A N 1
ATOM 1241 C CA . ASN A 1 158 ? 13.431 4.529 -13.588 1.00 72.75 158 ASN A CA 1
ATOM 1242 C C . ASN A 1 158 ? 12.542 4.718 -14.822 1.00 72.75 158 ASN A C 1
ATOM 1244 O O . ASN A 1 158 ? 11.332 4.409 -14.752 1.00 72.75 158 ASN A O 1
#

Sequence (158 aa):
MHLKKKSDYIEAVKCLQSKPATTSFQGVRTRFDDFQALHINLAEVIHAVGQFLGWHRQFLFVYEKALREECGYQGAQSYVSSFPDIAKSPIFDPHTSFGGNDVDSTHPDMFGTDHSPATNRSSGWGERCVKDGPFASYEVVLGPGKLINDHSLVRNIN